Protein AF-A0A1B6ILD0-F1 (afdb_monomer_lite)

Radius of gyration: 20.64 Å; chains: 1; bounding box: 40×27×68 Å

Secondary structure (DSSP, 8-state):
-HHHHHHHHHHHHHHHHHHHHHHHHHHHHH-S-HHHHHHHHHHHHH-GGGS-------EEETTEEE--HHHHHHHHHHHHHHHHHHHHHHHHHHT------

Organism: NCBI:txid320908

Foldseek 3Di:
DVVVVVVVVVVVVVVVVVVVVVVLVVQLVPDPDNVVSVVQVVVCVVPVVSNPPPDPQWDQDPNDIGRDPVVVVVVVVVVVVVVVVVVVVVVVVVVDDDDDD

Structure (mmCIF, N/CA/C/O backbone):
data_AF-A0A1B6ILD0-F1
#
_entry.id   AF-A0A1B6ILD0-F1
#
loop_
_atom_site.group_PDB
_atom_site.id
_atom_site.type_symbol
_atom_site.label_atom_id
_atom_site.label_alt_id
_atom_site.label_comp_id
_atom_site.label_asym_id
_atom_site.label_entity_id
_atom_site.label_seq_id
_atom_site.pdbx_PDB_ins_code
_atom_site.Cartn_x
_atom_site.Cartn_y
_atom_site.Cartn_z
_atom_site.occupancy
_atom_site.B_iso_or_equiv
_atom_site.auth_seq_id
_atom_site.auth_comp_id
_atom_site.auth_asym_id
_atom_site.auth_atom_id
_atom_site.pdbx_PDB_model_num
ATOM 1 N N . ASP A 1 1 ? 22.430 2.620 -16.897 1.00 63.78 1 ASP A N 1
ATOM 2 C CA . ASP A 1 1 ? 22.767 3.912 -16.269 1.00 63.78 1 ASP A CA 1
ATOM 3 C C . ASP A 1 1 ? 22.537 3.863 -14.746 1.00 63.78 1 ASP A C 1
ATOM 5 O O . ASP A 1 1 ? 21.407 3.956 -14.274 1.00 63.78 1 ASP A O 1
ATOM 9 N N . LYS A 1 2 ? 23.591 3.574 -13.964 1.00 81.94 2 LYS A N 1
ATOM 10 C CA . LYS A 1 2 ? 23.501 3.169 -12.537 1.00 81.94 2 LYS A CA 1
ATOM 11 C C . LYS A 1 2 ? 23.155 4.327 -11.593 1.00 81.94 2 LYS A C 1
ATOM 13 O O . LYS A 1 2 ? 22.453 4.124 -10.604 1.00 81.94 2 LYS A O 1
ATOM 18 N N . ILE A 1 3 ? 23.629 5.532 -11.907 1.00 85.25 3 ILE A N 1
ATOM 19 C CA . ILE A 1 3 ? 23.412 6.737 -11.093 1.00 85.25 3 ILE A CA 1
ATOM 20 C C . ILE A 1 3 ? 21.932 7.127 -11.133 1.00 85.25 3 ILE A C 1
ATOM 22 O O . ILE A 1 3 ? 21.313 7.312 -10.089 1.00 85.25 3 ILE A O 1
ATOM 26 N N . ARG A 1 4 ? 21.332 7.143 -12.330 1.00 88.44 4 ARG A N 1
ATOM 27 C CA . ARG A 1 4 ? 19.903 7.426 -12.518 1.00 88.44 4 ARG A CA 1
ATOM 28 C C . ARG A 1 4 ? 19.012 6.431 -11.768 1.00 88.44 4 ARG A C 1
ATOM 30 O O . ARG A 1 4 ? 18.086 6.849 -11.079 1.00 88.44 4 ARG A O 1
ATOM 37 N N . ALA A 1 5 ? 19.323 5.135 -11.849 1.00 85.31 5 ALA A N 1
ATOM 38 C CA . ALA A 1 5 ? 18.594 4.096 -11.120 1.00 85.31 5 ALA A CA 1
ATOM 39 C C . ALA A 1 5 ? 18.683 4.278 -9.593 1.00 85.31 5 ALA A C 1
ATOM 41 O O . ALA A 1 5 ? 17.677 4.151 -8.897 1.00 85.31 5 ALA A O 1
ATOM 42 N N . ASN A 1 6 ? 19.862 4.631 -9.069 1.00 90.62 6 ASN A N 1
ATOM 43 C CA . ASN A 1 6 ? 20.048 4.884 -7.639 1.00 90.62 6 ASN A CA 1
ATOM 44 C C . ASN A 1 6 ? 19.241 6.106 -7.165 1.00 90.62 6 ASN A C 1
ATOM 46 O O . ASN A 1 6 ? 18.532 6.025 -6.163 1.00 90.62 6 ASN A O 1
ATOM 50 N N . THR A 1 7 ? 19.266 7.204 -7.928 1.00 92.25 7 THR A N 1
ATOM 51 C CA . THR A 1 7 ? 18.486 8.414 -7.627 1.00 92.25 7 THR A CA 1
ATOM 52 C C . THR A 1 7 ? 16.981 8.145 -7.631 1.00 92.25 7 THR A C 1
ATOM 54 O O . THR A 1 7 ? 16.289 8.577 -6.711 1.00 92.25 7 THR A O 1
ATOM 57 N N . LEU A 1 8 ? 16.476 7.401 -8.622 1.00 90.25 8 LEU A N 1
ATOM 58 C CA . LEU A 1 8 ? 15.061 7.019 -8.704 1.00 90.25 8 LEU A CA 1
ATOM 59 C C . LEU A 1 8 ? 14.643 6.110 -7.548 1.00 90.25 8 LEU A C 1
ATOM 61 O O . LEU A 1 8 ? 13.590 6.315 -6.951 1.00 90.25 8 LEU A O 1
ATOM 65 N N . LYS A 1 9 ? 15.484 5.135 -7.184 1.00 91.06 9 LYS A N 1
ATOM 66 C CA . LYS A 1 9 ? 15.219 4.293 -6.016 1.00 91.06 9 LYS A CA 1
ATOM 67 C C . LYS A 1 9 ? 15.151 5.139 -4.744 1.00 91.06 9 LYS A C 1
ATOM 69 O O . LYS A 1 9 ? 14.219 5.000 -3.960 1.00 91.06 9 LYS A O 1
ATOM 74 N N . LYS A 1 10 ? 16.113 6.046 -4.552 1.00 93.56 10 LYS A N 1
ATOM 75 C CA . LYS A 1 10 ? 16.166 6.918 -3.376 1.00 93.56 10 LYS A CA 1
ATOM 76 C C . LYS A 1 10 ? 14.933 7.817 -3.275 1.00 93.56 10 LYS A C 1
ATOM 78 O O . LYS A 1 10 ? 14.370 7.944 -2.191 1.00 93.56 10 LYS A O 1
ATOM 83 N N . SER A 1 11 ? 14.512 8.448 -4.373 1.00 93.31 11 SER A N 1
ATOM 84 C CA . SER A 1 11 ? 13.318 9.303 -4.368 1.00 93.31 11 SER A CA 1
ATOM 85 C C . SER A 1 11 ? 12.050 8.500 -4.080 1.00 93.31 11 SER A C 1
ATOM 87 O O . SER A 1 11 ? 11.203 8.958 -3.312 1.00 93.31 11 SER A O 1
ATOM 89 N N . TYR A 1 12 ? 11.953 7.282 -4.617 1.00 92.62 12 TYR A N 1
ATOM 90 C CA . TYR A 1 12 ? 10.865 6.358 -4.320 1.00 92.62 12 TYR A CA 1
ATOM 91 C C . TYR A 1 12 ? 10.832 5.961 -2.837 1.00 92.62 12 TYR A C 1
ATOM 93 O O . TYR A 1 12 ? 9.794 6.102 -2.193 1.00 92.62 12 TYR A O 1
ATOM 101 N N . ASP A 1 13 ? 11.968 5.547 -2.268 1.00 92.38 13 ASP A N 1
ATOM 102 C CA . ASP A 1 13 ? 12.068 5.160 -0.855 1.00 92.38 13 ASP A CA 1
ATOM 103 C C . ASP A 1 13 ? 11.681 6.327 0.078 1.00 92.38 13 ASP A C 1
ATOM 105 O O . ASP A 1 13 ? 10.967 6.135 1.066 1.00 92.38 13 ASP A O 1
ATOM 109 N N . LEU A 1 14 ? 12.108 7.555 -0.246 1.00 95.31 14 LEU A N 1
ATOM 110 C CA . LEU A 1 14 ? 11.727 8.762 0.498 1.00 95.31 14 LEU A CA 1
ATOM 111 C C . LEU A 1 14 ? 10.223 9.032 0.416 1.00 95.31 14 LEU A C 1
ATOM 113 O O . LEU A 1 14 ? 9.598 9.314 1.439 1.00 95.31 14 LEU A O 1
ATOM 117 N N . LYS A 1 15 ? 9.633 8.906 -0.777 1.00 94.56 15 LYS A N 1
ATOM 118 C CA . LYS A 1 15 ? 8.189 9.064 -0.970 1.00 94.56 15 LYS A CA 1
ATOM 119 C C . LYS A 1 15 ? 7.407 8.026 -0.169 1.00 94.56 15 LYS A C 1
ATOM 121 O O . LYS A 1 15 ? 6.425 8.373 0.479 1.00 94.56 15 LYS A O 1
ATOM 126 N N . LEU A 1 16 ? 7.860 6.772 -0.161 1.00 92.06 16 LEU A N 1
ATOM 127 C CA . LEU A 1 16 ? 7.228 5.703 0.607 1.00 92.06 16 LEU A CA 1
ATOM 128 C C . LEU A 1 16 ? 7.284 5.977 2.117 1.00 92.06 16 LEU A C 1
ATOM 130 O O . LEU A 1 16 ? 6.292 5.776 2.817 1.00 92.06 16 LEU A O 1
ATOM 134 N N . LYS A 1 17 ? 8.421 6.474 2.618 1.00 90.38 17 LYS A N 1
ATOM 135 C CA . LYS A 1 17 ? 8.572 6.878 4.023 1.00 90.38 17 LYS A CA 1
ATOM 136 C C . LYS A 1 17 ? 7.601 7.996 4.400 1.00 90.38 17 LYS A C 1
ATOM 138 O O . LYS A 1 17 ? 6.990 7.929 5.466 1.00 90.38 17 LYS A O 1
ATOM 143 N N . GLU A 1 18 ? 7.456 8.995 3.537 1.00 94.69 18 GLU A N 1
ATOM 144 C CA . GLU A 1 18 ? 6.540 10.108 3.780 1.00 94.69 18 GLU A CA 1
ATOM 145 C C . GLU A 1 18 ? 5.081 9.644 3.769 1.00 94.69 18 GLU A C 1
ATOM 147 O O . GLU A 1 18 ? 4.356 9.911 4.719 1.00 94.69 18 GLU A O 1
ATOM 152 N N . LEU A 1 19 ? 4.680 8.841 2.778 1.00 92.69 19 LEU A N 1
ATOM 153 C CA . LEU A 1 19 ? 3.327 8.279 2.704 1.00 92.69 19 LEU A CA 1
ATOM 154 C C . LEU A 1 19 ? 2.954 7.488 3.962 1.00 92.69 19 LEU A C 1
ATOM 156 O O . LEU A 1 19 ? 1.865 7.673 4.500 1.00 92.69 19 LEU A O 1
ATOM 160 N N . ARG A 1 20 ? 3.865 6.645 4.467 1.00 89.56 20 ARG A N 1
ATOM 161 C CA . ARG A 1 20 ? 3.651 5.900 5.720 1.00 89.56 20 ARG A CA 1
ATOM 162 C C . ARG A 1 20 ? 3.467 6.835 6.911 1.00 89.56 20 ARG A C 1
ATOM 164 O O . ARG A 1 20 ? 2.559 6.637 7.714 1.00 89.56 20 ARG A O 1
ATOM 171 N N . ARG A 1 21 ? 4.298 7.877 7.016 1.00 91.06 21 ARG A N 1
ATOM 172 C CA . ARG A 1 21 ? 4.180 8.884 8.078 1.00 91.06 21 ARG A CA 1
ATOM 173 C C . ARG A 1 21 ? 2.833 9.600 8.011 1.00 91.06 21 ARG A C 1
ATOM 175 O O . ARG A 1 21 ? 2.165 9.703 9.037 1.00 91.06 21 ARG A O 1
ATOM 182 N N . THR A 1 22 ? 2.432 10.075 6.834 1.00 93.50 22 THR A N 1
ATOM 183 C CA . THR A 1 22 ? 1.153 10.766 6.637 1.00 93.50 22 THR A CA 1
ATOM 184 C C . THR A 1 22 ? -0.022 9.852 6.968 1.00 93.50 22 THR A C 1
ATOM 186 O O . THR A 1 22 ? -0.920 10.263 7.697 1.00 93.50 22 THR A O 1
ATOM 189 N N . PHE A 1 23 ? 0.010 8.597 6.508 1.00 90.69 23 PHE A N 1
ATOM 190 C CA . PHE A 1 23 ? -1.017 7.604 6.818 1.00 90.69 23 PHE A CA 1
ATOM 191 C C . PHE A 1 23 ? -1.155 7.380 8.328 1.00 90.69 23 PHE A C 1
ATOM 193 O O . PHE A 1 23 ? -2.255 7.501 8.860 1.00 90.69 23 PHE A O 1
ATOM 200 N N . ASN A 1 24 ? -0.046 7.138 9.035 1.00 91.75 24 ASN A N 1
ATOM 201 C CA . ASN A 1 24 ? -0.064 6.932 10.485 1.00 91.75 24 ASN A CA 1
ATOM 202 C C . ASN A 1 24 ? -0.550 8.184 11.231 1.00 91.75 24 ASN A C 1
ATOM 204 O O . ASN A 1 24 ? -1.340 8.079 12.166 1.00 91.75 24 ASN A O 1
ATOM 208 N N . SER A 1 25 ? -0.1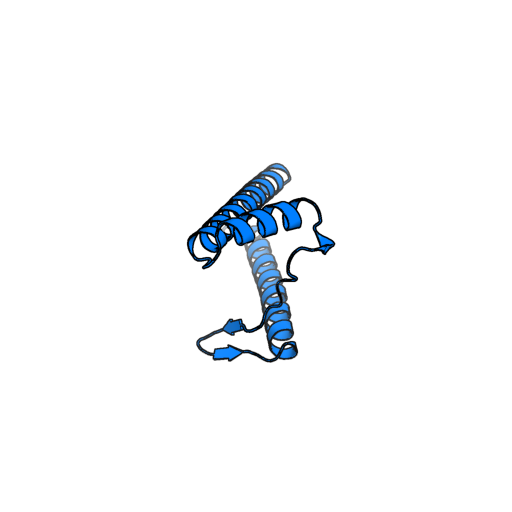13 9.371 10.801 1.00 93.19 25 SER A N 1
ATOM 209 C CA . SER A 1 25 ? -0.547 10.651 11.372 1.00 93.19 25 SER A CA 1
ATOM 210 C C . SER A 1 25 ? -2.056 10.850 11.226 1.00 93.19 25 SER A C 1
ATOM 212 O O . SER A 1 25 ? -2.724 11.226 12.188 1.00 93.19 25 SER A O 1
ATOM 214 N N . ASN A 1 26 ? -2.599 10.549 10.043 1.00 93.94 26 ASN A N 1
ATOM 215 C CA . ASN A 1 26 ? -4.032 10.609 9.779 1.00 93.94 26 ASN A CA 1
ATOM 216 C C . ASN A 1 26 ? -4.792 9.561 10.595 1.00 93.94 26 ASN A C 1
ATOM 218 O O . ASN A 1 26 ? -5.780 9.893 11.233 1.00 93.94 26 ASN A O 1
ATOM 222 N N . HIS A 1 27 ? -4.303 8.321 10.649 1.00 91.50 27 HIS A N 1
ATOM 223 C CA . HIS A 1 27 ? -4.934 7.258 11.428 1.00 91.50 27 HIS A CA 1
ATOM 224 C C . HIS A 1 27 ? -5.043 7.621 12.916 1.00 91.50 27 HIS A C 1
ATOM 226 O O . HIS A 1 27 ? -6.101 7.452 13.519 1.00 91.50 27 HIS A O 1
ATOM 232 N N . ILE A 1 28 ? -3.976 8.173 13.502 1.00 92.69 28 ILE A N 1
ATOM 233 C CA . ILE A 1 28 ? -3.986 8.629 14.895 1.00 92.69 28 ILE A CA 1
ATOM 234 C C . ILE A 1 28 ? -4.953 9.806 15.067 1.00 92.69 28 ILE A C 1
ATOM 236 O O . ILE A 1 28 ? -5.726 9.816 16.026 1.00 92.69 28 ILE A O 1
ATOM 240 N N . SER A 1 29 ? -4.936 10.788 14.159 1.00 94.81 29 SER A 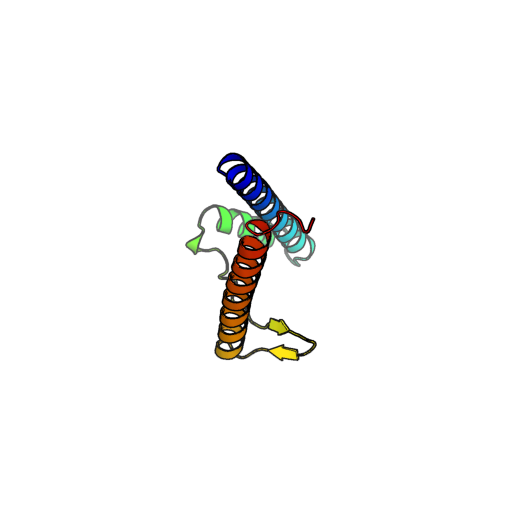N 1
ATOM 241 C CA . SER A 1 29 ? -5.745 12.005 14.296 1.00 94.81 29 SER A CA 1
ATOM 242 C C . SER A 1 29 ? -7.247 11.752 14.151 1.00 94.81 29 SER A C 1
ATOM 244 O O . SER A 1 29 ? -8.021 12.368 14.885 1.00 94.81 29 SER A O 1
ATOM 246 N N . THR A 1 30 ? -7.650 10.829 13.273 1.00 94.50 30 THR A N 1
ATOM 247 C CA . THR A 1 30 ? -9.056 10.481 13.021 1.00 94.50 30 THR A CA 1
ATOM 248 C C . THR A 1 30 ? -9.586 9.370 13.926 1.00 94.50 30 THR A C 1
ATOM 250 O O . THR A 1 30 ? -10.758 9.027 13.827 1.00 94.50 30 THR A O 1
ATOM 253 N N . SER A 1 31 ? -8.746 8.759 14.768 1.00 93.25 31 SER A N 1
ATOM 254 C CA . SER A 1 31 ? -9.177 7.670 15.650 1.00 93.25 31 SER A CA 1
ATOM 255 C C . SER A 1 31 ? -9.996 8.166 16.844 1.00 93.25 31 SER A C 1
ATOM 257 O O . SER A 1 31 ? -9.639 9.150 17.498 1.00 93.25 31 SER A O 1
ATOM 259 N N . ASP A 1 32 ? -11.039 7.411 17.197 1.00 94.44 32 ASP A N 1
ATOM 260 C CA . ASP A 1 32 ? -11.838 7.658 18.405 1.00 94.44 32 ASP A CA 1
ATOM 261 C C . ASP A 1 32 ? -11.004 7.488 19.686 1.00 94.44 32 ASP A C 1
ATOM 263 O O . ASP A 1 32 ? -11.201 8.189 20.678 1.00 94.44 32 ASP A O 1
ATOM 267 N N . ASN A 1 33 ? -10.026 6.573 19.659 1.00 94.50 33 ASN A N 1
ATOM 268 C CA . ASN A 1 33 ? -9.097 6.320 20.758 1.00 94.50 33 ASN A CA 1
ATOM 269 C C . ASN A 1 33 ? -7.640 6.506 20.310 1.00 94.50 33 ASN A C 1
ATOM 271 O O . ASN A 1 33 ? -6.961 5.559 19.906 1.00 94.50 33 ASN A O 1
ATOM 275 N N . LYS A 1 34 ? -7.151 7.739 20.459 1.00 93.75 34 LYS A N 1
ATOM 276 C CA . LYS A 1 34 ? -5.803 8.163 20.048 1.00 93.75 34 LYS A CA 1
ATOM 277 C C . LYS A 1 34 ? -4.690 7.387 20.745 1.00 93.75 34 LYS A C 1
ATOM 279 O O . LYS A 1 34 ? -3.712 7.017 20.104 1.00 93.75 34 LYS A O 1
ATOM 284 N N . SER A 1 35 ? -4.832 7.111 22.042 1.00 94.19 35 SER A N 1
ATOM 285 C CA . SER A 1 35 ? -3.831 6.358 22.809 1.00 94.19 35 SER A CA 1
ATOM 286 C C . SER A 1 35 ? -3.685 4.933 22.286 1.00 94.19 35 SER A C 1
ATOM 288 O O . SER A 1 35 ? -2.564 4.453 22.121 1.00 94.19 35 SER A O 1
ATOM 290 N N . LYS A 1 36 ? -4.810 4.280 21.970 1.00 92.88 36 LYS A N 1
ATOM 291 C CA . LYS A 1 36 ? -4.803 2.953 21.354 1.00 92.88 36 LYS A CA 1
ATOM 292 C C . LYS A 1 36 ? -4.213 2.997 19.943 1.00 92.88 36 LYS A C 1
ATOM 294 O O . LYS A 1 36 ? -3.331 2.201 19.657 1.00 92.88 36 LYS A O 1
ATOM 299 N N . ALA A 1 37 ? -4.608 3.961 19.110 1.00 92.19 37 ALA A N 1
ATOM 300 C CA . ALA A 1 37 ? -4.070 4.102 17.754 1.00 92.19 37 ALA A CA 1
ATOM 301 C C . ALA A 1 37 ? -2.546 4.328 17.740 1.00 92.19 37 ALA A C 1
ATOM 303 O O . ALA A 1 37 ? -1.832 3.721 16.946 1.00 92.19 37 ALA A O 1
ATOM 304 N N . ILE A 1 38 ? -2.019 5.149 18.658 1.00 93.06 38 ILE A N 1
ATOM 305 C CA . ILE A 1 38 ? -0.569 5.332 18.835 1.00 93.06 38 ILE A CA 1
ATOM 306 C C . ILE A 1 38 ? 0.099 4.008 19.218 1.00 93.06 38 ILE A C 1
ATOM 308 O O . ILE A 1 38 ? 1.129 3.647 18.648 1.00 93.06 38 ILE A O 1
ATOM 312 N N . TRP A 1 39 ? -0.477 3.284 20.181 1.00 92.25 39 TRP A N 1
ATOM 313 C CA . TRP A 1 39 ? 0.054 1.995 20.615 1.00 92.25 39 TRP A CA 1
ATOM 314 C C . TRP A 1 39 ? 0.067 0.966 19.482 1.00 92.25 39 TRP A C 1
ATOM 316 O O . TRP A 1 39 ? 1.069 0.276 19.293 1.00 92.25 39 TRP A O 1
ATOM 326 N N . ASP A 1 40 ? -1.006 0.908 18.697 1.00 89.06 40 ASP A N 1
ATOM 327 C CA . ASP A 1 40 ? -1.128 0.014 17.552 1.00 89.06 40 ASP A CA 1
ATOM 328 C C . ASP A 1 40 ? -0.049 0.327 16.504 1.00 89.06 40 ASP A C 1
ATOM 330 O O . ASP A 1 40 ? 0.644 -0.590 16.063 1.00 89.06 40 ASP A O 1
ATOM 334 N N . VAL A 1 41 ? 0.198 1.607 16.190 1.00 89.44 41 VAL A N 1
ATOM 335 C CA . VAL A 1 41 ? 1.295 2.027 15.295 1.00 89.44 41 VAL A CA 1
ATOM 336 C C . VAL A 1 41 ? 2.659 1.567 15.824 1.00 89.44 41 VAL A C 1
ATOM 338 O O . VAL A 1 41 ? 3.429 0.955 15.084 1.00 89.44 41 VAL A O 1
ATOM 341 N N . ILE A 1 42 ? 2.960 1.797 17.108 1.00 89.44 42 ILE A N 1
ATOM 342 C CA . ILE A 1 42 ? 4.228 1.363 17.726 1.00 89.44 42 ILE A CA 1
ATOM 343 C C . ILE A 1 42 ? 4.386 -0.160 17.645 1.00 89.44 42 ILE A C 1
ATOM 345 O O . ILE A 1 42 ? 5.472 -0.675 17.367 1.00 89.44 42 ILE A O 1
ATOM 349 N N . ASN A 1 43 ? 3.306 -0.892 17.905 1.00 88.00 43 ASN A N 1
ATOM 350 C CA . ASN A 1 43 ? 3.316 -2.346 17.916 1.00 88.00 43 ASN A CA 1
ATOM 351 C C . ASN A 1 43 ? 3.499 -2.929 16.504 1.00 88.00 43 ASN A C 1
ATOM 353 O O . ASN A 1 43 ? 4.240 -3.900 16.345 1.00 88.00 43 ASN A O 1
ATOM 357 N N . CYS A 1 44 ? 2.899 -2.310 15.482 1.00 85.31 44 CYS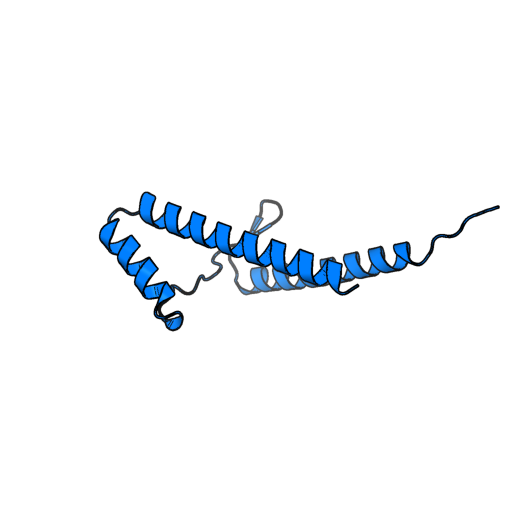 A N 1
ATOM 358 C CA . CYS A 1 44 ? 3.079 -2.687 14.077 1.00 85.31 44 CYS A CA 1
ATOM 359 C C . CYS A 1 44 ? 4.527 -2.484 13.603 1.00 85.31 44 CYS A C 1
ATOM 361 O O . CYS A 1 44 ? 5.067 -3.344 12.912 1.00 85.31 44 CYS A O 1
ATOM 363 N N . GLU A 1 45 ? 5.181 -1.391 14.011 1.00 84.75 45 GLU A N 1
ATOM 364 C CA . GLU A 1 45 ? 6.593 -1.129 13.680 1.00 84.75 45 GLU A CA 1
ATOM 365 C C . GLU A 1 45 ? 7.547 -2.106 14.391 1.00 84.75 45 GLU A C 1
ATOM 367 O O . GLU A 1 45 ? 8.573 -2.502 13.840 1.00 84.75 45 GLU A O 1
ATOM 372 N N . ARG A 1 46 ? 7.213 -2.533 15.618 1.00 84.31 46 ARG A N 1
ATOM 373 C CA . ARG A 1 46 ? 8.006 -3.516 16.378 1.00 84.31 46 ARG A CA 1
ATOM 374 C C . ARG A 1 46 ? 7.832 -4.952 15.896 1.00 84.31 46 ARG A C 1
ATOM 376 O O . ARG A 1 46 ? 8.767 -5.741 16.015 1.00 84.31 46 ARG A O 1
ATOM 383 N N . ASN A 1 47 ? 6.642 -5.315 15.427 1.00 82.38 47 ASN A N 1
ATOM 384 C CA . ASN A 1 47 ? 6.347 -6.661 14.960 1.00 82.38 47 ASN A CA 1
ATOM 385 C C . ASN A 1 47 ? 5.554 -6.602 13.646 1.00 82.38 47 ASN A C 1
ATOM 387 O O . ASN A 1 47 ? 4.323 -6.528 13.683 1.00 82.38 47 ASN A O 1
ATOM 391 N N . PRO A 1 48 ? 6.231 -6.691 12.487 1.00 70.19 48 PRO A N 1
ATOM 392 C CA . PRO A 1 48 ? 5.582 -6.542 11.186 1.00 70.19 48 PRO A CA 1
ATOM 393 C C . PRO A 1 48 ? 4.544 -7.638 10.907 1.00 70.19 48 PRO A C 1
ATOM 395 O O . PRO A 1 48 ? 3.622 -7.416 10.132 1.00 70.19 48 PRO A O 1
ATOM 398 N N . ASN A 1 49 ? 4.619 -8.787 11.589 1.00 71.69 49 ASN A N 1
ATOM 399 C CA . ASN A 1 49 ? 3.612 -9.848 11.476 1.00 71.69 49 ASN A CA 1
ATOM 400 C C . ASN A 1 49 ? 2.286 -9.500 12.171 1.00 71.69 49 ASN A C 1
ATOM 402 O O . ASN A 1 49 ? 1.288 -10.179 11.958 1.00 71.69 49 ASN A O 1
ATOM 406 N N . LYS A 1 50 ? 2.277 -8.474 13.032 1.00 67.12 50 LYS A N 1
ATOM 407 C CA . LYS A 1 50 ? 1.072 -7.947 13.687 1.00 67.12 50 LYS A CA 1
ATOM 408 C C . LYS A 1 50 ? 0.528 -6.696 13.006 1.00 67.12 50 LYS A C 1
ATOM 410 O O . LYS A 1 50 ? -0.485 -6.169 13.461 1.00 67.12 50 LYS A O 1
ATOM 415 N N . ALA A 1 51 ? 1.189 -6.219 11.950 1.00 65.75 51 ALA A N 1
ATOM 416 C CA . ALA A 1 51 ? 0.633 -5.154 11.143 1.00 65.75 51 ALA A CA 1
ATOM 417 C C . ALA A 1 51 ? -0.686 -5.638 10.519 1.00 65.75 51 ALA A C 1
ATOM 419 O O . ALA A 1 51 ? -0.754 -6.790 10.075 1.00 65.75 51 ALA A O 1
ATOM 420 N N . PRO A 1 52 ? -1.736 -4.800 10.489 1.00 63.62 52 PRO A N 1
ATOM 421 C CA . PRO A 1 52 ? -2.943 -5.136 9.755 1.00 63.62 52 PRO A CA 1
ATOM 422 C C . PRO A 1 52 ? -2.549 -5.432 8.306 1.00 63.62 52 PRO A C 1
ATOM 424 O O . PRO A 1 52 ? -1.934 -4.600 7.639 1.00 63.62 52 PRO A O 1
ATOM 427 N N . GLN A 1 53 ? -2.861 -6.642 7.845 1.00 63.19 53 GLN A N 1
ATOM 428 C CA . GLN A 1 53 ? -2.710 -7.012 6.443 1.00 63.19 53 GLN A CA 1
ATOM 429 C C . GLN A 1 53 ? -3.654 -6.107 5.652 1.00 63.19 53 GLN A C 1
ATOM 431 O O . GLN A 1 53 ? -4.875 -6.183 5.802 1.00 63.19 53 GLN A O 1
ATOM 436 N N . THR A 1 54 ? -3.096 -5.181 4.876 1.00 65.12 54 THR A N 1
ATOM 437 C CA . THR A 1 54 ? -3.892 -4.286 4.040 1.00 65.12 54 THR A CA 1
ATOM 438 C C . THR A 1 54 ? -4.422 -5.086 2.857 1.00 65.12 54 THR A C 1
ATOM 440 O O . THR A 1 54 ? -3.758 -5.219 1.832 1.00 65.12 54 THR A O 1
ATOM 443 N N . GLU A 1 55 ? -5.610 -5.662 3.010 1.00 69.69 55 GLU A N 1
ATOM 444 C CA . GLU A 1 55 ? -6.327 -6.279 1.898 1.00 69.69 55 GLU A CA 1
ATOM 445 C C . GLU A 1 55 ? -6.919 -5.191 1.000 1.00 69.69 55 GLU A C 1
ATOM 447 O O . GLU A 1 55 ? -7.590 -4.263 1.466 1.00 69.69 55 GLU A O 1
ATOM 452 N N . VAL A 1 56 ? -6.671 -5.300 -0.306 1.00 77.31 56 VAL A N 1
ATOM 453 C CA . VAL A 1 56 ? -7.317 -4.448 -1.306 1.00 77.31 56 VAL A CA 1
ATOM 454 C C . VAL A 1 56 ? -8.755 -4.933 -1.458 1.00 77.31 56 VAL A C 1
ATOM 456 O O . VAL A 1 56 ? -9.001 -5.979 -2.047 1.00 77.31 56 VAL A O 1
ATOM 459 N N . LYS A 1 57 ? -9.701 -4.184 -0.887 1.00 78.88 57 LYS A N 1
ATOM 460 C CA . LYS A 1 57 ? -11.130 -4.546 -0.883 1.00 78.88 57 LYS A CA 1
ATOM 461 C C . LYS A 1 57 ? -11.874 -4.117 -2.142 1.00 78.88 57 LYS A C 1
ATOM 463 O O . LYS A 1 57 ? -12.931 -4.659 -2.440 1.00 78.88 57 LYS A O 1
ATOM 468 N N . SER A 1 58 ? -11.357 -3.108 -2.832 1.00 82.88 58 SER A N 1
ATOM 469 C CA . SER A 1 58 ? -11.965 -2.577 -4.042 1.00 82.88 58 SER A CA 1
ATOM 470 C C . SER A 1 58 ? -10.958 -1.768 -4.850 1.00 82.88 58 SER A C 1
ATOM 472 O O . SER A 1 58 ? -10.042 -1.159 -4.287 1.00 82.88 58 SER A O 1
ATOM 474 N N . LEU A 1 59 ? -11.148 -1.735 -6.163 1.00 86.19 59 LEU A N 1
ATOM 475 C CA . LEU A 1 59 ? -10.348 -0.970 -7.107 1.00 86.19 59 LEU A CA 1
ATOM 476 C C . LEU A 1 59 ? -11.281 -0.126 -7.978 1.00 86.19 59 LEU A C 1
ATOM 478 O O . LEU A 1 59 ? -12.201 -0.656 -8.587 1.00 86.19 59 LEU A O 1
ATOM 482 N N . SER A 1 60 ? -11.036 1.182 -8.053 1.00 83.62 60 SER A N 1
ATOM 483 C CA . SER A 1 60 ? -11.782 2.074 -8.945 1.00 83.62 60 SER A CA 1
ATOM 484 C C . SER A 1 60 ? -10.983 2.281 -10.230 1.00 83.62 60 SER A C 1
ATOM 486 O O . SER A 1 60 ? -9.913 2.888 -10.183 1.00 83.62 60 SER A O 1
ATOM 488 N N . VAL A 1 61 ? -11.498 1.800 -11.361 1.00 79.50 61 VAL A N 1
ATOM 489 C CA . VAL A 1 61 ? -10.910 1.980 -12.700 1.00 79.50 61 VAL A CA 1
ATOM 490 C C . VAL A 1 61 ? -11.998 2.522 -13.619 1.00 79.50 61 VAL A C 1
ATOM 492 O O . VAL A 1 61 ? -13.078 1.949 -13.662 1.00 79.50 61 VAL A O 1
ATOM 495 N N . ASP A 1 62 ? -11.736 3.632 -14.314 1.00 75.50 62 ASP A N 1
ATOM 496 C CA . ASP A 1 62 ? -12.658 4.227 -15.298 1.00 75.50 62 ASP A CA 1
ATOM 497 C C . ASP A 1 62 ? -14.102 4.394 -14.786 1.00 75.50 62 ASP A C 1
ATOM 499 O O . ASP A 1 62 ? -15.065 3.996 -15.430 1.00 75.50 62 ASP A O 1
ATOM 503 N N . GLU A 1 63 ? -14.238 4.958 -13.579 1.00 78.69 63 GLU A N 1
ATOM 504 C CA . GLU A 1 63 ? -15.514 5.159 -12.862 1.00 78.69 63 GLU A CA 1
ATOM 505 C C . GLU A 1 63 ? -16.252 3.870 -12.447 1.00 78.69 63 GLU A C 1
ATOM 507 O O . GLU A 1 63 ? -17.296 3.932 -11.795 1.00 78.69 63 GLU A O 1
ATOM 512 N N . VAL A 1 64 ? -15.683 2.695 -12.725 1.00 80.94 64 VAL A N 1
ATOM 513 C CA . VAL A 1 64 ? -16.196 1.396 -12.285 1.00 80.94 64 VAL A CA 1
ATOM 514 C C . VAL A 1 64 ? -15.497 0.972 -10.997 1.00 80.94 64 VAL A C 1
ATOM 516 O O . VAL A 1 64 ? -14.269 0.951 -10.901 1.00 80.94 64 VAL A O 1
ATOM 519 N N . ASN A 1 65 ? -16.293 0.617 -9.988 1.00 85.94 65 ASN A N 1
ATOM 520 C CA . ASN A 1 65 ? -15.800 0.079 -8.725 1.00 85.94 65 ASN A CA 1
ATOM 521 C C . ASN A 1 65 ? -15.797 -1.454 -8.769 1.00 85.94 65 ASN A C 1
ATOM 523 O O . ASN A 1 65 ? -16.849 -2.085 -8.680 1.00 85.94 65 ASN A O 1
ATOM 527 N N . ILE A 1 66 ? -14.611 -2.036 -8.899 1.00 87.56 66 ILE A N 1
ATOM 528 C CA . ILE A 1 66 ? -14.377 -3.477 -8.955 1.00 87.56 66 ILE A CA 1
ATOM 529 C C . ILE A 1 66 ? -14.152 -3.988 -7.532 1.00 87.56 66 ILE A C 1
ATOM 531 O O . ILE A 1 66 ? -13.290 -3.481 -6.812 1.00 87.56 66 ILE A O 1
ATOM 535 N N . THR A 1 67 ? -14.908 -5.003 -7.123 1.00 88.81 67 THR A N 1
ATOM 536 C CA . THR A 1 67 ? -14.810 -5.620 -5.788 1.00 88.81 67 THR A CA 1
ATOM 537 C C . THR A 1 67 ? -14.408 -7.091 -5.829 1.00 88.81 67 THR A C 1
ATOM 539 O O . THR A 1 67 ? -14.023 -7.626 -4.791 1.00 88.81 67 THR A O 1
ATOM 542 N N . ASP A 1 68 ? -14.460 -7.745 -6.997 1.00 87.38 68 ASP A N 1
ATOM 543 C CA . ASP A 1 68 ? -13.993 -9.125 -7.154 1.00 87.38 68 ASP A CA 1
ATOM 544 C C . ASP A 1 68 ? -12.453 -9.168 -7.108 1.00 87.38 68 ASP A C 1
ATOM 546 O O . ASP A 1 68 ? -11.793 -8.555 -7.954 1.00 87.38 68 ASP A O 1
ATOM 550 N N . PRO A 1 69 ? -11.849 -9.909 -6.159 1.00 85.88 69 PRO A N 1
ATOM 551 C CA . PRO A 1 69 ? -10.402 -10.079 -6.083 1.00 85.88 69 PRO A CA 1
ATOM 552 C C . PRO A 1 69 ? -9.753 -10.579 -7.382 1.00 85.88 69 PRO A C 1
ATOM 554 O O . PRO A 1 69 ? -8.624 -10.183 -7.681 1.00 85.88 69 PRO A O 1
ATOM 557 N N . ASN A 1 70 ? -10.436 -11.425 -8.163 1.00 88.12 70 ASN A N 1
ATOM 558 C CA . ASN A 1 70 ? -9.888 -11.951 -9.419 1.00 88.12 70 ASN A CA 1
ATOM 559 C C . ASN A 1 70 ? -9.831 -10.879 -10.511 1.00 88.12 70 ASN A C 1
ATOM 561 O O . ASN A 1 70 ? -8.851 -10.796 -11.258 1.00 88.12 70 ASN A O 1
ATOM 565 N N . GLU A 1 71 ? -10.858 -10.034 -10.583 1.00 86.50 71 GLU A N 1
ATOM 566 C CA . GLU A 1 71 ? -10.889 -8.898 -11.502 1.00 86.50 71 GLU A CA 1
ATOM 567 C C . GLU A 1 71 ? -9.860 -7.840 -11.092 1.00 86.50 71 GLU A C 1
ATOM 569 O O . GLU A 1 71 ? -9.101 -7.375 -11.939 1.00 86.50 71 GLU A O 1
ATOM 574 N N . ILE A 1 72 ? -9.731 -7.542 -9.792 1.00 88.06 72 ILE A N 1
ATOM 575 C CA . ILE A 1 72 ? -8.686 -6.647 -9.262 1.00 88.06 72 ILE A CA 1
ATOM 576 C C . ILE A 1 72 ? -7.291 -7.156 -9.655 1.00 88.06 72 ILE A C 1
ATOM 578 O O . ILE A 1 72 ? -6.461 -6.388 -10.150 1.00 88.06 72 ILE A O 1
ATOM 582 N N . ALA A 1 73 ? -7.028 -8.453 -9.466 1.00 87.94 73 ALA A N 1
ATOM 583 C CA . ALA A 1 73 ? -5.758 -9.065 -9.845 1.00 87.94 73 ALA A CA 1
ATOM 584 C C . ALA A 1 73 ? -5.514 -8.980 -11.359 1.00 87.94 73 ALA A C 1
ATOM 586 O O . ALA A 1 73 ? -4.404 -8.660 -11.788 1.00 87.94 73 ALA A O 1
ATOM 587 N N . SER A 1 74 ? -6.551 -9.209 -12.167 1.00 87.38 74 SER A N 1
ATOM 588 C CA . SER A 1 74 ? -6.474 -9.101 -13.626 1.00 87.38 74 SER A CA 1
ATOM 589 C C . SER A 1 74 ? -6.169 -7.672 -14.073 1.00 87.38 74 SER A C 1
ATOM 591 O O . SER A 1 74 ? -5.282 -7.479 -14.903 1.00 87.38 74 SER A O 1
ATOM 593 N N . CYS A 1 75 ? -6.806 -6.665 -13.470 1.00 87.44 75 CYS A N 1
ATOM 594 C CA . CYS A 1 75 ? -6.504 -5.257 -13.722 1.00 87.44 75 CYS A CA 1
ATOM 595 C C . CYS A 1 75 ? -5.049 -4.911 -13.390 1.00 87.44 75 CYS A C 1
ATOM 597 O O . CYS A 1 75 ? -4.386 -4.249 -14.188 1.00 87.44 75 CYS A O 1
ATOM 599 N N . PHE A 1 76 ? -4.524 -5.372 -12.249 1.00 87.38 76 PHE A N 1
ATOM 600 C CA . PHE A 1 76 ? -3.114 -5.156 -11.919 1.00 87.38 76 PHE A CA 1
ATOM 601 C C . PHE A 1 76 ? -2.185 -5.833 -12.922 1.00 87.38 76 PHE A C 1
ATOM 603 O O . PHE A 1 76 ? -1.253 -5.194 -13.411 1.00 87.38 76 PHE A O 1
ATOM 610 N N . ASN A 1 77 ? -2.449 -7.094 -13.260 1.00 90.31 77 ASN A N 1
ATOM 611 C CA . ASN A 1 77 ? -1.644 -7.833 -14.225 1.00 90.31 77 ASN A CA 1
ATOM 612 C C . ASN A 1 77 ? -1.619 -7.118 -15.580 1.00 90.31 77 ASN A C 1
ATOM 614 O O . ASN A 1 77 ? -0.537 -6.880 -16.114 1.00 90.31 77 ASN A O 1
ATOM 618 N N . GLN A 1 78 ? -2.782 -6.706 -16.090 1.00 88.00 78 GLN A N 1
ATOM 619 C CA . GLN A 1 78 ? -2.881 -5.979 -17.352 1.00 88.00 78 GLN A CA 1
ATOM 620 C C . GLN A 1 78 ? -2.122 -4.652 -17.290 1.00 88.00 78 GLN A C 1
ATOM 622 O O . GLN A 1 78 ? -1.290 -4.376 -18.148 1.00 88.00 78 GLN A O 1
ATOM 627 N N . PHE A 1 79 ? -2.329 -3.864 -16.232 1.00 87.25 79 PHE A N 1
ATOM 628 C CA . PHE A 1 79 ? -1.656 -2.580 -16.067 1.00 87.25 79 PHE A CA 1
ATOM 629 C C . PHE A 1 79 ? -0.128 -2.720 -16.079 1.00 87.25 79 PHE A C 1
ATOM 631 O O . PHE A 1 79 ? 0.563 -1.964 -16.762 1.00 87.25 79 PHE A O 1
ATOM 638 N N . PHE A 1 80 ? 0.426 -3.686 -15.342 1.00 85.56 80 PHE A N 1
ATOM 639 C CA . PHE A 1 80 ? 1.877 -3.860 -15.279 1.00 85.56 80 PHE A CA 1
ATOM 640 C C . PHE A 1 80 ? 2.468 -4.406 -16.583 1.00 85.56 80 PHE A C 1
ATOM 642 O O . PHE A 1 80 ? 3.571 -3.993 -16.952 1.00 85.56 80 PHE A O 1
ATOM 649 N N . VAL A 1 81 ? 1.744 -5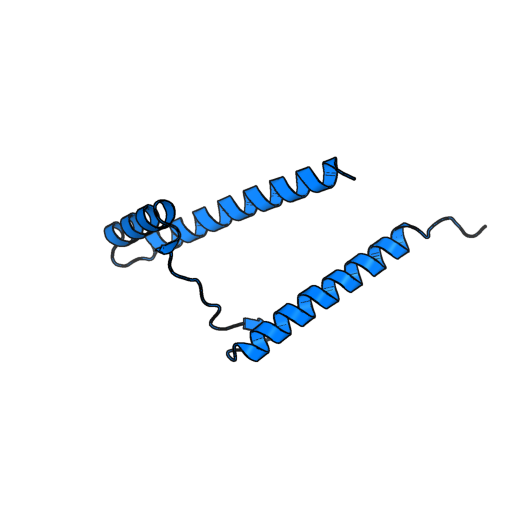.271 -17.300 1.00 87.31 81 VAL A N 1
ATOM 650 C CA . VAL A 1 81 ? 2.143 -5.740 -18.637 1.00 87.31 81 VAL A CA 1
ATOM 651 C C . VAL A 1 81 ? 2.138 -4.580 -19.636 1.00 87.31 81 VAL A C 1
ATOM 653 O O . VAL A 1 81 ? 3.152 -4.344 -20.295 1.00 87.31 81 VAL A O 1
ATOM 656 N N . ASP A 1 82 ? 1.068 -3.785 -19.672 1.00 87.62 82 ASP A N 1
ATOM 657 C CA . ASP A 1 82 ? 0.931 -2.641 -20.582 1.00 87.62 82 ASP A CA 1
ATOM 658 C C . ASP A 1 82 ? 2.012 -1.584 -20.342 1.00 87.62 82 ASP A C 1
ATOM 660 O O . ASP A 1 82 ? 2.572 -1.013 -21.279 1.00 87.62 82 ASP A O 1
ATOM 664 N N . ILE A 1 83 ? 2.320 -1.288 -19.075 1.00 85.50 83 ILE A N 1
ATOM 665 C CA . ILE A 1 83 ? 3.372 -0.329 -18.726 1.00 85.50 83 ILE A CA 1
ATOM 666 C C . ILE A 1 83 ? 4.748 -0.858 -19.132 1.00 85.50 83 ILE A C 1
ATOM 668 O O . ILE A 1 83 ? 5.573 -0.075 -19.615 1.00 85.50 83 ILE A O 1
ATOM 672 N N . ALA A 1 84 ? 5.010 -2.157 -18.973 1.00 79.69 84 ALA A N 1
ATOM 673 C CA . ALA A 1 84 ? 6.251 -2.757 -19.447 1.00 79.69 84 ALA A CA 1
ATOM 674 C C . ALA A 1 84 ? 6.378 -2.616 -20.971 1.00 79.69 84 ALA A C 1
ATOM 676 O O . ALA A 1 84 ? 7.411 -2.145 -21.452 1.00 79.69 84 ALA A O 1
ATOM 677 N N . GLU A 1 85 ? 5.316 -2.918 -21.720 1.00 80.19 85 GLU A N 1
ATOM 678 C CA . GLU A 1 85 ? 5.298 -2.778 -23.177 1.00 80.19 85 GLU A CA 1
ATOM 679 C C . GLU A 1 85 ? 5.498 -1.320 -23.623 1.00 80.19 85 GLU A C 1
ATOM 681 O O . GLU A 1 85 ? 6.394 -1.036 -24.422 1.00 80.19 85 GLU A O 1
ATOM 686 N N . LYS A 1 86 ? 4.761 -0.367 -23.036 1.00 82.94 86 LYS A N 1
ATOM 687 C CA . LYS A 1 86 ? 4.922 1.078 -23.300 1.00 82.94 86 LYS A CA 1
ATOM 688 C C . LYS A 1 86 ? 6.340 1.567 -23.006 1.00 82.94 86 LYS A C 1
ATOM 690 O O . LYS A 1 86 ? 6.896 2.369 -23.758 1.00 82.94 86 LYS A O 1
ATOM 695 N N . THR A 1 87 ? 6.946 1.080 -21.924 1.00 80.81 87 THR A N 1
ATOM 696 C CA . THR A 1 87 ? 8.320 1.442 -21.546 1.00 80.81 87 THR A CA 1
ATOM 697 C C . THR A 1 87 ? 9.334 0.903 -22.556 1.00 80.81 87 THR A C 1
ATOM 699 O O . THR A 1 87 ? 10.246 1.631 -22.955 1.00 80.81 87 THR A O 1
ATOM 702 N N . LEU A 1 88 ? 9.163 -0.343 -23.013 1.00 80.12 88 LEU A N 1
ATOM 703 C CA . LEU A 1 88 ? 10.017 -0.954 -24.032 1.00 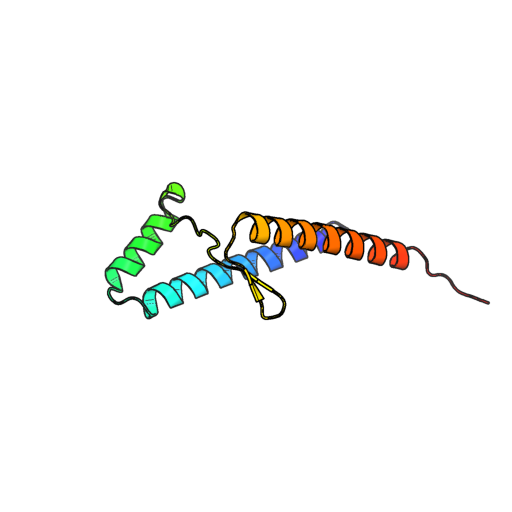80.12 88 LEU A CA 1
ATOM 704 C C . LEU A 1 88 ? 9.901 -0.223 -25.370 1.00 80.12 88 LEU A C 1
ATOM 706 O O . LEU A 1 88 ? 10.929 0.152 -25.937 1.00 80.12 88 LEU A O 1
ATOM 710 N N . GLN A 1 89 ? 8.681 0.065 -25.828 1.00 79.81 89 GLN A N 1
ATOM 711 C CA . GLN A 1 89 ? 8.445 0.832 -27.051 1.00 79.81 89 GLN A CA 1
ATOM 712 C C . GLN A 1 89 ? 9.110 2.210 -26.971 1.00 79.81 89 GLN A C 1
ATOM 714 O O . GLN A 1 89 ? 9.899 2.547 -27.848 1.00 79.81 89 GLN A O 1
ATOM 719 N N . SER A 1 90 ? 8.900 2.963 -25.882 1.00 73.06 90 SER A N 1
ATOM 720 C CA . SER A 1 90 ? 9.541 4.271 -25.673 1.00 73.06 90 SER A CA 1
ATOM 721 C C . SER A 1 90 ? 11.072 4.196 -25.660 1.00 73.06 90 SER A C 1
ATOM 723 O O . SER A 1 90 ? 11.727 5.113 -26.158 1.00 73.06 90 SER A O 1
ATOM 725 N N . SER A 1 91 ? 11.652 3.126 -25.110 1.00 65.56 91 SER A N 1
ATOM 726 C CA . SER A 1 91 ? 13.104 2.924 -25.123 1.00 65.56 91 SER A CA 1
ATOM 727 C C . SER A 1 91 ? 13.640 2.594 -26.521 1.00 65.56 91 SER A C 1
ATOM 729 O O . SER A 1 91 ? 14.705 3.089 -26.886 1.00 65.56 91 SER A O 1
ATOM 731 N N . ALA A 1 92 ? 12.876 1.850 -27.329 1.00 59.81 92 ALA A N 1
ATOM 732 C CA . ALA A 1 92 ? 13.229 1.519 -28.707 1.00 59.81 92 ALA A CA 1
ATOM 733 C C . ALA A 1 92 ? 13.203 2.757 -29.620 1.00 59.81 92 ALA A C 1
ATOM 735 O O . ALA A 1 92 ? 14.098 2.918 -30.454 1.00 59.81 92 ALA A O 1
ATOM 736 N N . VAL A 1 93 ? 12.247 3.679 -29.421 1.00 57.03 93 VAL A N 1
ATOM 737 C CA . 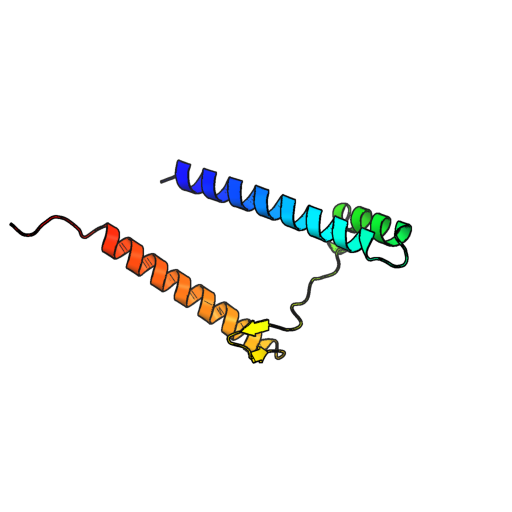VAL A 1 93 ? 12.208 4.948 -30.176 1.00 57.03 93 VAL A CA 1
ATOM 738 C C . VAL A 1 93 ? 13.388 5.862 -29.811 1.00 57.03 93 VAL A C 1
ATOM 740 O O . VAL A 1 93 ? 13.926 6.550 -30.675 1.00 57.03 93 VAL A O 1
ATOM 743 N N . ALA A 1 94 ? 13.853 5.836 -28.556 1.00 54.06 94 ALA A N 1
ATOM 744 C CA . ALA A 1 94 ? 14.997 6.636 -28.104 1.00 54.06 94 ALA A CA 1
ATOM 745 C C . ALA A 1 94 ? 16.350 6.171 -28.684 1.00 54.06 94 ALA A C 1
ATOM 747 O O . ALA A 1 94 ? 17.284 6.966 -28.761 1.00 54.06 94 ALA A O 1
ATOM 748 N N . SER A 1 95 ? 16.462 4.914 -29.127 1.00 53.00 95 SER A N 1
ATOM 749 C CA . SER A 1 95 ? 17.649 4.379 -29.818 1.00 53.00 95 SER A CA 1
ATOM 750 C C . SER A 1 95 ? 17.644 4.573 -31.344 1.00 53.00 95 SER A C 1
ATOM 752 O O . SER A 1 95 ? 18.593 4.157 -32.003 1.00 53.00 95 SER A O 1
ATOM 754 N N . GLY A 1 96 ? 16.602 5.190 -31.916 1.00 49.62 96 GLY A N 1
ATOM 755 C CA . GLY A 1 96 ? 16.353 5.212 -33.363 1.00 49.62 96 GLY A CA 1
ATOM 756 C C . GLY A 1 96 ? 16.281 6.591 -34.026 1.00 49.62 96 GLY A C 1
ATOM 757 O O . GLY A 1 96 ? 15.559 6.720 -35.011 1.00 49.62 96 GLY A O 1
ATOM 758 N N . HIS A 1 97 ? 16.978 7.623 -33.529 1.00 47.94 97 HIS A N 1
ATOM 759 C CA . HIS A 1 97 ? 16.968 8.945 -34.178 1.00 47.94 97 HIS A CA 1
ATOM 760 C C . HIS A 1 97 ? 18.366 9.456 -34.575 1.00 47.94 97 HIS A C 1
ATOM 762 O O . HIS A 1 97 ? 19.161 9.898 -33.747 1.00 47.94 97 HIS A O 1
ATOM 768 N N . SER A 1 98 ? 18.639 9.418 -35.881 1.00 39.25 98 SER A N 1
ATOM 769 C CA . SER A 1 98 ? 19.554 10.296 -36.630 1.00 39.25 98 SER A CA 1
ATOM 770 C C . SER A 1 98 ? 18.993 10.469 -38.055 1.00 39.25 98 SER A C 1
ATOM 772 O O . SER A 1 98 ? 18.211 9.626 -38.497 1.00 39.25 98 SER A O 1
ATOM 774 N N . PRO A 1 99 ? 19.279 11.603 -38.715 1.00 43.28 99 PRO A N 1
ATOM 775 C CA . PRO A 1 99 ? 18.275 12.487 -39.317 1.00 43.28 99 PRO A CA 1
ATOM 776 C C . PRO A 1 99 ? 17.991 12.181 -40.798 1.00 43.28 99 PRO A C 1
ATOM 778 O O . PRO A 1 99 ? 18.796 11.509 -41.443 1.00 43.28 99 PRO A O 1
ATOM 781 N N . PRO A 1 100 ? 16.906 12.722 -41.385 1.00 46.94 100 PRO A N 1
ATOM 782 C CA . PRO A 1 100 ? 16.812 12.857 -42.830 1.00 46.94 100 PRO A CA 1
ATOM 783 C C . PRO A 1 100 ? 17.505 14.151 -43.301 1.00 46.94 100 PRO A C 1
ATOM 785 O O . PRO A 1 100 ? 17.207 15.224 -42.782 1.00 46.94 100 PRO A O 1
ATOM 788 N N . ASN A 1 101 ? 18.434 13.952 -44.247 1.00 40.72 101 ASN A N 1
ATOM 789 C CA . ASN A 1 101 ? 19.150 14.864 -45.165 1.00 40.72 101 ASN A CA 1
ATOM 790 C C . ASN A 1 101 ? 19.010 16.383 -44.999 1.00 40.72 101 ASN A C 1
ATOM 792 O O . ASN A 1 101 ? 17.896 16.911 -45.207 1.00 40.72 101 ASN A O 1
#

pLDDT: mean 82.02, std 13.62, range [39.25, 95.31]

Sequence (101 aa):
DKIRANTLKKSYDLKLKELRRTFNSNHISTSDNKSKAIWDVINCERNPNKAPQTEVKSLSVDEVNITDPNEIASCFNQFFVDIAEKTLQSSAVASGHSPPN